Protein AF-A0A6B2GBY7-F1 (afdb_monomer)

Sequence (82 aa):
MENKKISRRKFLPILGGTAFLPFLGFGKSNQVANKGGNLKTLLRADGTSVQVDESVLKNAKIVKKGVSNKSLLEWLNPSSKK

Mean predicted aligned error: 16.67 Å

Nearest PDB structures (foldseek):
  1hbx-assembly1_A  TM=1.861E-01  e=6.077E+00  Homo sapiens

Structure (mmCIF, N/CA/C/O b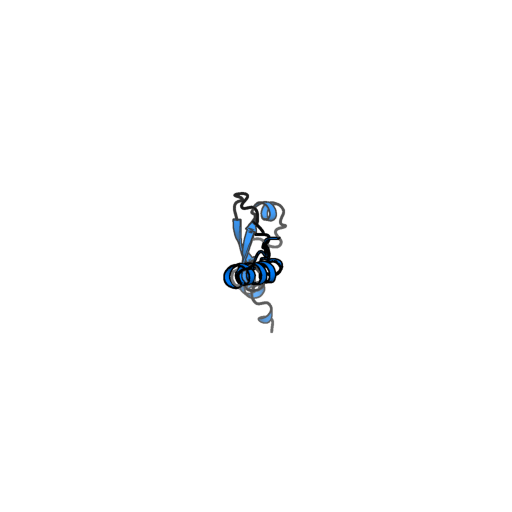ackbone):
data_AF-A0A6B2GBY7-F1
#
_entry.id   AF-A0A6B2GBY7-F1
#
loop_
_atom_site.group_PDB
_atom_site.id
_atom_site.type_symbol
_atom_site.label_atom_id
_atom_site.label_alt_id
_atom_site.label_comp_id
_atom_site.label_asym_id
_atom_site.label_entity_id
_atom_site.label_seq_id
_atom_site.pdbx_PDB_ins_code
_atom_site.Cartn_x
_atom_site.Cartn_y
_atom_site.Cartn_z
_atom_site.occupancy
_atom_site.B_iso_or_equiv
_atom_site.auth_seq_id
_atom_site.auth_comp_id
_atom_site.auth_asym_id
_atom_site.auth_atom_id
_atom_site.pdbx_PDB_model_num
ATOM 1 N N . MET A 1 1 ? 41.980 -26.208 -59.388 1.00 39.62 1 MET A N 1
ATOM 2 C CA . MET A 1 1 ? 40.932 -26.343 -58.352 1.00 39.62 1 MET A CA 1
ATOM 3 C C . MET A 1 1 ? 41.522 -25.876 -57.030 1.00 39.62 1 MET A C 1
ATOM 5 O O . MET A 1 1 ? 42.402 -26.539 -56.498 1.00 39.62 1 MET A O 1
ATOM 9 N N . GLU A 1 2 ? 41.152 -24.683 -56.570 1.00 48.47 2 GLU A N 1
ATOM 10 C CA . GLU A 1 2 ? 41.731 -24.071 -55.367 1.00 48.47 2 GLU A CA 1
ATOM 11 C C . GLU A 1 2 ? 41.029 -24.609 -54.108 1.00 48.47 2 GLU A C 1
ATOM 13 O O . GLU A 1 2 ? 39.832 -24.408 -53.909 1.00 48.47 2 GLU A O 1
ATOM 18 N N . ASN A 1 3 ? 41.771 -25.322 -53.257 1.00 62.62 3 ASN A N 1
ATOM 19 C CA . ASN A 1 3 ? 41.263 -25.853 -51.993 1.00 62.62 3 ASN A CA 1
ATOM 20 C C . ASN A 1 3 ? 41.230 -24.742 -50.935 1.00 62.62 3 ASN A C 1
ATOM 22 O O . ASN A 1 3 ? 42.233 -24.462 -50.273 1.00 62.62 3 ASN A O 1
ATOM 26 N N . LYS A 1 4 ? 40.065 -24.110 -50.760 1.00 64.69 4 LYS A N 1
ATOM 27 C CA . LYS A 1 4 ? 39.840 -23.079 -49.736 1.00 64.69 4 LYS A CA 1
ATOM 28 C C . LYS A 1 4 ? 39.929 -23.704 -48.335 1.00 64.69 4 LYS A C 1
ATOM 30 O O . LYS A 1 4 ? 38.955 -24.229 -47.803 1.00 64.69 4 LYS A O 1
ATOM 35 N N . LYS A 1 5 ? 41.117 -23.658 -47.720 1.00 69.38 5 LYS A N 1
ATOM 36 C CA . LYS A 1 5 ? 41.337 -24.096 -46.332 1.00 69.38 5 LYS A CA 1
ATOM 37 C C . LYS A 1 5 ? 40.545 -23.198 -45.379 1.00 69.38 5 LYS A C 1
ATOM 39 O O . LYS A 1 5 ? 40.924 -22.055 -45.121 1.00 69.38 5 LYS A O 1
ATOM 44 N N . ILE A 1 6 ? 39.447 -23.719 -44.836 1.00 69.12 6 ILE A N 1
ATOM 45 C CA . ILE A 1 6 ? 38.680 -23.050 -43.783 1.00 69.12 6 ILE A CA 1
ATOM 46 C C . ILE A 1 6 ? 39.557 -22.922 -42.532 1.00 69.12 6 ILE A C 1
ATOM 48 O O . ILE A 1 6 ? 40.034 -23.899 -41.956 1.00 69.12 6 ILE A O 1
ATOM 52 N N . SER A 1 7 ? 39.816 -21.676 -42.137 1.00 72.19 7 SER A N 1
ATOM 53 C CA . SER A 1 7 ? 40.650 -21.355 -40.981 1.00 72.19 7 SER A CA 1
ATOM 54 C C . SER A 1 7 ? 39.887 -21.629 -39.687 1.00 72.19 7 SER A C 1
ATOM 56 O O . SER A 1 7 ? 38.845 -21.025 -39.432 1.00 72.19 7 SER A O 1
ATOM 58 N N . ARG A 1 8 ? 40.453 -22.484 -38.827 1.00 68.62 8 ARG A N 1
ATOM 59 C CA . ARG A 1 8 ? 39.905 -22.848 -37.504 1.00 68.62 8 ARG A CA 1
ATOM 60 C C . ARG A 1 8 ? 39.590 -21.630 -36.623 1.00 68.62 8 ARG A C 1
ATOM 62 O O . ARG A 1 8 ? 38.624 -21.648 -35.870 1.00 68.62 8 ARG A O 1
ATOM 69 N N . ARG A 1 9 ? 40.345 -20.536 -36.783 1.00 72.12 9 ARG A N 1
ATOM 70 C CA . ARG A 1 9 ? 40.143 -19.263 -36.063 1.00 72.12 9 ARG A CA 1
ATOM 71 C C . ARG A 1 9 ? 38.925 -18.462 -36.531 1.00 72.12 9 ARG A C 1
ATOM 73 O O . ARG A 1 9 ? 38.465 -17.598 -35.800 1.00 72.12 9 ARG A O 1
ATOM 80 N N . LYS A 1 10 ? 38.408 -18.737 -37.732 1.00 66.81 10 LYS A N 1
ATOM 81 C CA . LYS A 1 10 ? 37.202 -18.094 -38.279 1.00 66.81 10 LYS A CA 1
ATOM 82 C C . LYS A 1 10 ? 35.932 -18.914 -38.031 1.00 66.81 10 LYS A C 1
ATOM 84 O O . LYS A 1 10 ? 34.846 -18.363 -38.114 1.00 66.81 10 LYS A O 1
ATOM 89 N N . PHE A 1 11 ? 36.062 -20.203 -37.713 1.00 68.44 11 PHE A N 1
ATOM 90 C CA . PHE A 1 11 ? 34.928 -21.116 -37.538 1.00 68.44 11 PHE A CA 1
ATOM 91 C C . PHE A 1 11 ? 34.392 -21.152 -36.095 1.00 68.44 11 PHE A C 1
ATOM 93 O O . PHE A 1 11 ? 33.181 -21.093 -35.894 1.00 68.44 11 PHE A O 1
ATOM 100 N N . LEU A 1 12 ? 35.274 -21.163 -35.084 1.00 67.00 12 LEU A N 1
ATOM 101 C CA . LEU A 1 12 ? 34.863 -21.149 -33.670 1.00 67.00 12 LEU A CA 1
ATOM 102 C C . LEU A 1 12 ? 34.025 -19.924 -33.244 1.00 67.00 12 LEU A C 1
ATOM 104 O O . LEU A 1 12 ? 33.060 -20.128 -32.510 1.00 67.00 12 LEU A O 1
ATOM 108 N N . PRO A 1 13 ? 34.324 -18.680 -33.677 1.00 70.75 13 PRO A N 1
ATOM 109 C CA . PRO A 1 13 ? 33.525 -17.516 -33.289 1.00 70.75 13 PRO A CA 1
ATOM 110 C C . PRO A 1 13 ? 32.098 -17.583 -33.839 1.00 70.75 13 PRO A C 1
ATOM 112 O O . PRO A 1 13 ? 31.164 -17.143 -33.178 1.00 70.75 13 PRO A O 1
ATOM 115 N N . ILE A 1 14 ? 31.928 -18.158 -35.034 1.00 74.94 14 ILE A N 1
ATOM 116 C CA . ILE A 1 14 ? 30.622 -18.296 -35.683 1.00 74.94 14 ILE A CA 1
ATOM 117 C C . ILE A 1 14 ? 29.787 -19.338 -34.934 1.00 74.94 14 ILE A C 1
ATOM 119 O O . ILE A 1 14 ? 28.667 -19.037 -34.540 1.00 74.94 14 ILE A O 1
ATOM 123 N N . LEU A 1 15 ? 30.354 -20.518 -34.658 1.00 66.19 15 LEU A N 1
ATOM 124 C CA . LEU A 1 15 ? 29.667 -21.568 -33.899 1.00 66.19 15 LEU A CA 1
ATOM 125 C C . LEU A 1 15 ? 29.326 -21.141 -32.466 1.00 66.19 15 LEU A C 1
ATOM 127 O O . LEU A 1 15 ? 28.204 -21.356 -32.010 1.00 66.19 15 LEU A O 1
ATOM 131 N N . GLY A 1 16 ? 30.281 -20.527 -31.762 1.00 66.69 16 GLY A N 1
ATOM 132 C CA . GLY A 1 16 ? 30.074 -20.050 -30.397 1.00 66.69 16 GLY A CA 1
ATOM 133 C C . GLY A 1 16 ? 29.057 -18.914 -30.337 1.00 66.69 16 GLY A C 1
ATOM 134 O O . GLY A 1 16 ? 28.165 -18.941 -29.499 1.00 66.69 16 GLY A O 1
ATOM 135 N N . GLY A 1 17 ? 29.132 -17.954 -31.264 1.00 68.38 17 GLY A N 1
ATOM 136 C CA . GLY A 1 17 ? 28.210 -16.820 -31.319 1.00 68.38 17 GLY A CA 1
ATOM 137 C C . GLY A 1 17 ? 26.761 -17.231 -31.586 1.00 68.38 17 GLY A C 1
ATOM 138 O O . GLY A 1 17 ? 25.852 -16.722 -30.933 1.00 68.38 17 GLY A O 1
ATOM 139 N N . THR A 1 18 ? 26.525 -18.189 -32.491 1.00 69.31 18 THR A N 1
ATOM 140 C CA . THR A 1 18 ? 25.159 -18.644 -32.803 1.00 69.31 18 THR A CA 1
ATOM 141 C C . THR A 1 18 ? 24.546 -19.535 -31.726 1.00 69.31 18 THR A C 1
ATOM 143 O O . THR A 1 18 ? 23.327 -19.545 -31.582 1.00 69.31 18 THR A O 1
ATOM 146 N N . ALA A 1 19 ? 25.359 -20.258 -30.947 1.00 75.50 19 ALA A N 1
ATOM 147 C CA . ALA A 1 19 ? 24.866 -21.124 -29.872 1.00 75.50 19 ALA A CA 1
ATOM 148 C C . ALA A 1 19 ? 24.193 -20.340 -28.730 1.00 75.50 19 ALA A C 1
ATOM 150 O O . ALA A 1 19 ? 23.325 -20.876 -28.044 1.00 75.50 19 ALA A O 1
ATOM 151 N N . PHE A 1 20 ? 24.551 -19.062 -28.555 1.00 73.56 20 PHE A N 1
ATOM 152 C CA . PHE A 1 20 ? 23.974 -18.196 -27.524 1.00 73.56 20 PHE A CA 1
ATOM 153 C C . PHE A 1 20 ? 22.800 -17.323 -28.005 1.00 73.56 20 PHE A C 1
ATOM 155 O O . PHE A 1 20 ? 22.133 -16.709 -27.176 1.00 73.56 20 PHE A O 1
ATOM 162 N N . LEU A 1 21 ? 22.475 -17.310 -29.307 1.00 72.12 21 LEU A N 1
ATOM 163 C CA . LEU A 1 21 ? 21.299 -16.607 -29.853 1.00 72.12 21 LEU A CA 1
ATOM 164 C C . LEU A 1 21 ? 19.956 -16.979 -29.194 1.00 72.12 21 LEU A C 1
ATOM 166 O O . LEU A 1 21 ? 19.193 -16.059 -28.909 1.00 72.12 21 LEU A O 1
ATOM 170 N N . PRO A 1 22 ? 19.637 -18.256 -28.892 1.00 74.19 22 PRO A N 1
ATOM 171 C CA . PRO A 1 22 ? 18.380 -18.583 -28.211 1.00 74.19 22 PRO A CA 1
ATOM 172 C C . PRO A 1 22 ? 18.342 -18.131 -26.740 1.00 74.19 22 PRO A C 1
ATOM 174 O O . PRO A 1 22 ? 17.264 -18.067 -26.155 1.00 74.19 22 PRO A O 1
ATOM 177 N N . PHE A 1 23 ? 19.492 -17.789 -26.147 1.00 72.25 23 PHE A N 1
ATOM 178 C CA . PHE A 1 23 ? 19.596 -17.252 -24.785 1.00 72.25 23 PHE A CA 1
ATOM 179 C C . PHE A 1 23 ? 19.637 -15.715 -24.750 1.00 72.25 23 PHE A C 1
ATOM 181 O O . PHE A 1 23 ? 19.465 -15.119 -23.687 1.00 72.25 23 PHE A O 1
ATOM 188 N N . LEU A 1 24 ? 19.801 -15.059 -25.905 1.00 75.62 24 LEU A N 1
ATOM 189 C CA . LEU A 1 24 ? 19.610 -13.619 -26.093 1.00 75.62 24 LEU A CA 1
ATOM 190 C C . LEU A 1 24 ? 18.105 -13.319 -26.166 1.00 75.62 24 LEU A C 1
ATOM 192 O O . LEU A 1 24 ? 17.556 -12.928 -27.195 1.00 75.62 24 LEU A O 1
ATOM 196 N N . GLY A 1 25 ? 17.415 -13.552 -25.051 1.00 71.12 25 GLY A N 1
ATOM 197 C CA . GLY A 1 25 ? 16.018 -13.186 -24.899 1.00 71.12 25 GLY A CA 1
ATOM 198 C C . GLY A 1 25 ? 15.872 -11.671 -24.982 1.00 71.12 25 GLY A C 1
ATOM 199 O O . GLY A 1 25 ? 16.347 -10.948 -24.106 1.00 71.12 25 GLY A O 1
ATOM 200 N N . PHE A 1 26 ? 15.178 -11.183 -26.011 1.00 70.56 26 PHE A N 1
ATOM 201 C CA . PHE A 1 26 ? 14.611 -9.839 -26.006 1.00 70.56 26 PHE A CA 1
ATOM 202 C C . PHE A 1 26 ? 13.571 -9.795 -24.889 1.00 70.56 26 PHE A C 1
ATOM 204 O O . PHE A 1 26 ? 12.401 -10.126 -25.087 1.00 70.56 26 PHE A O 1
ATOM 211 N N . GLY A 1 27 ? 14.014 -9.445 -23.682 1.00 64.44 27 GLY A N 1
ATOM 212 C CA . GLY A 1 27 ? 13.111 -9.146 -22.590 1.00 64.44 27 GLY A CA 1
ATOM 213 C C . GLY A 1 27 ? 12.169 -8.063 -23.084 1.00 64.44 27 GLY A C 1
ATOM 214 O O . GLY A 1 27 ? 12.609 -6.956 -23.397 1.00 64.44 27 GLY A O 1
ATOM 215 N N . LYS A 1 28 ? 10.873 -8.377 -23.187 1.00 60.34 28 LYS A N 1
ATOM 216 C CA . LYS A 1 28 ? 9.859 -7.332 -23.240 1.00 60.34 28 LYS A CA 1
ATOM 217 C C . LYS A 1 28 ? 10.077 -6.525 -21.973 1.00 60.34 28 LY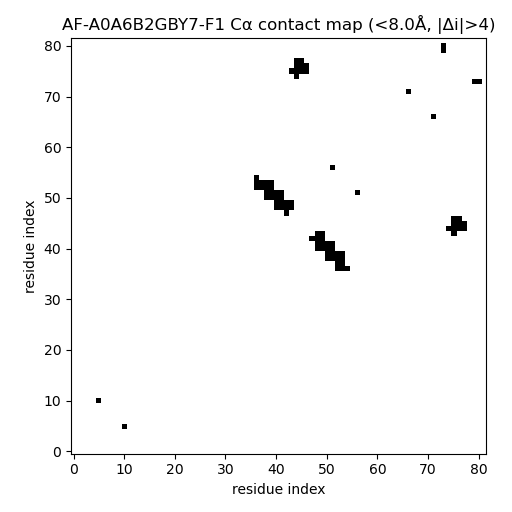S A C 1
ATOM 219 O O . LYS A 1 28 ? 9.703 -6.958 -20.885 1.00 60.34 28 LYS A O 1
ATOM 224 N N . SER A 1 29 ? 10.734 -5.375 -22.106 1.00 58.47 29 SER A N 1
ATOM 225 C CA . SER A 1 29 ? 10.568 -4.320 -21.133 1.00 58.47 29 SER A CA 1
ATOM 226 C C . SER A 1 29 ? 9.072 -4.073 -21.157 1.00 58.47 29 SER A C 1
ATOM 228 O O . SER A 1 29 ? 8.540 -3.517 -22.119 1.00 58.47 29 SER A O 1
ATOM 230 N N . ASN A 1 30 ? 8.373 -4.585 -20.146 1.00 54.22 30 ASN A N 1
ATOM 231 C CA . ASN A 1 30 ? 7.111 -4.008 -19.749 1.00 54.22 30 ASN A CA 1
ATOM 232 C C . ASN A 1 30 ? 7.492 -2.590 -19.339 1.00 54.22 30 ASN A C 1
ATOM 234 O O . ASN A 1 30 ? 7.729 -2.306 -18.167 1.00 54.22 30 ASN A O 1
ATOM 238 N N . GLN A 1 31 ? 7.624 -1.711 -20.332 1.00 52.84 31 GLN A N 1
ATOM 239 C CA . GLN A 1 31 ? 7.412 -0.303 -20.147 1.00 52.84 31 GLN A CA 1
ATOM 240 C C . GLN A 1 31 ? 5.966 -0.256 -19.679 1.00 52.84 31 GLN A C 1
ATOM 242 O O . GLN A 1 31 ? 5.035 -0.201 -20.479 1.00 52.84 31 GLN A O 1
ATOM 247 N N . VAL A 1 32 ? 5.780 -0.394 -18.361 1.00 57.22 32 VAL A N 1
ATOM 248 C CA . VAL A 1 32 ? 4.638 0.185 -17.680 1.00 57.22 32 VAL A CA 1
ATOM 249 C C . VAL A 1 32 ? 4.659 1.593 -18.213 1.00 57.22 32 VAL A C 1
ATOM 251 O O . VAL A 1 32 ? 5.620 2.328 -17.973 1.00 57.22 32 VAL A O 1
ATOM 254 N N . ALA A 1 33 ? 3.724 1.870 -19.117 1.00 50.56 33 ALA A N 1
ATOM 255 C CA . ALA A 1 33 ? 3.669 3.136 -19.789 1.00 50.56 33 ALA A CA 1
ATOM 256 C C . ALA A 1 33 ? 3.652 4.164 -18.666 1.00 50.56 33 ALA A C 1
ATOM 258 O O . ALA A 1 33 ? 2.657 4.280 -17.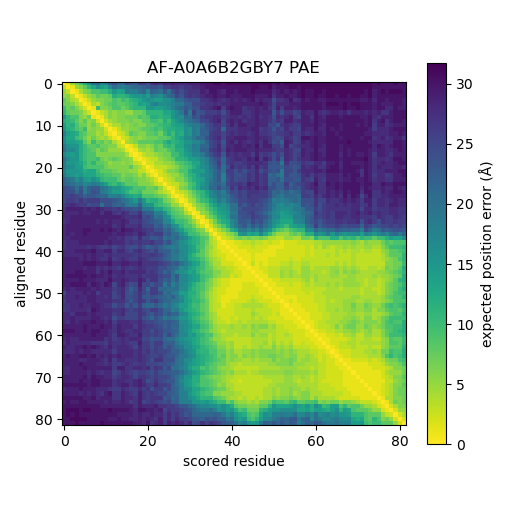953 1.00 50.56 33 ALA A O 1
ATOM 259 N N . ASN A 1 34 ? 4.757 4.891 -18.502 1.00 52.28 34 ASN A N 1
ATOM 260 C CA . ASN A 1 34 ? 4.781 6.157 -17.795 1.00 52.28 34 ASN A CA 1
ATOM 261 C C . ASN A 1 34 ? 3.982 7.132 -18.670 1.00 52.28 34 ASN A C 1
ATOM 263 O O . ASN A 1 34 ? 4.496 8.107 -19.205 1.00 52.28 34 ASN A O 1
ATOM 267 N N . LYS A 1 35 ? 2.689 6.846 -18.861 1.00 53.56 35 LYS A N 1
ATOM 268 C CA . LYS A 1 35 ? 1.700 7.896 -18.986 1.00 53.56 35 LYS A CA 1
ATOM 269 C C . LYS A 1 35 ? 1.892 8.640 -17.680 1.00 53.56 35 LYS A C 1
ATOM 271 O O . LYS A 1 35 ? 1.708 8.017 -16.642 1.00 53.56 35 LYS A O 1
ATOM 276 N N . GLY A 1 36 ? 2.380 9.878 -17.735 1.00 56.00 36 GLY A N 1
ATOM 277 C CA . GLY A 1 36 ? 2.615 10.746 -16.579 1.00 56.00 36 GLY A CA 1
ATOM 278 C C . GLY A 1 36 ? 1.320 11.038 -15.820 1.00 56.00 36 GLY A C 1
ATOM 279 O O . GLY A 1 36 ? 0.839 12.163 -15.793 1.00 56.00 36 GLY A O 1
ATOM 280 N N . GLY A 1 37 ? 0.701 9.990 -15.295 1.00 66.62 37 GLY A N 1
ATOM 281 C CA . GLY A 1 37 ? -0.441 10.004 -14.425 1.00 66.62 37 GLY A CA 1
ATOM 282 C C . GLY A 1 37 ? 0.075 10.195 -13.017 1.00 66.62 37 GLY A C 1
ATOM 283 O O . GLY A 1 37 ? 1.093 9.629 -12.620 1.00 66.62 37 GLY A O 1
ATOM 284 N N . ASN A 1 38 ? -0.628 11.029 -12.269 1.00 85.06 38 ASN A N 1
ATOM 285 C CA . ASN A 1 38 ? -0.342 11.220 -10.864 1.00 85.06 38 ASN A CA 1
ATOM 286 C C . ASN A 1 38 ? -0.522 9.877 -10.142 1.00 85.06 38 ASN A C 1
ATOM 288 O O . ASN A 1 38 ? -1.636 9.351 -10.044 1.00 85.06 38 ASN A O 1
ATOM 292 N N . LEU A 1 39 ? 0.588 9.320 -9.668 1.00 90.38 39 LEU A N 1
ATOM 293 C CA . LEU A 1 39 ? 0.609 8.147 -8.808 1.00 90.38 39 LEU A CA 1
ATOM 294 C C . LEU A 1 39 ? 0.474 8.598 -7.355 1.00 90.38 39 LEU A C 1
ATOM 296 O O . LEU A 1 39 ? 1.114 9.559 -6.926 1.00 90.38 39 LEU A O 1
ATOM 300 N N . LYS A 1 40 ? -0.329 7.872 -6.579 1.00 92.81 40 LYS A N 1
ATOM 301 C CA . LYS A 1 40 ? -0.409 8.034 -5.126 1.00 92.81 40 LYS A CA 1
ATOM 302 C C . LYS A 1 40 ? 0.073 6.779 -4.424 1.00 92.81 40 LYS A C 1
ATOM 304 O O . LYS A 1 40 ? -0.345 5.671 -4.755 1.00 92.81 40 LYS A O 1
ATOM 309 N N . THR A 1 41 ? 0.913 6.970 -3.413 1.00 93.94 41 THR A N 1
ATOM 310 C CA . THR A 1 41 ? 1.304 5.903 -2.491 1.00 93.94 41 THR A CA 1
ATOM 311 C C . THR A 1 41 ? 0.200 5.699 -1.460 1.00 93.94 41 THR A C 1
ATOM 313 O O . THR A 1 41 ? -0.225 6.646 -0.800 1.00 93.94 41 THR A O 1
ATOM 316 N N . LEU A 1 42 ? -0.256 4.460 -1.321 1.00 92.19 42 LEU A N 1
ATOM 317 C CA . LEU A 1 42 ? -1.285 4.026 -0.385 1.00 92.19 42 LEU A CA 1
ATOM 318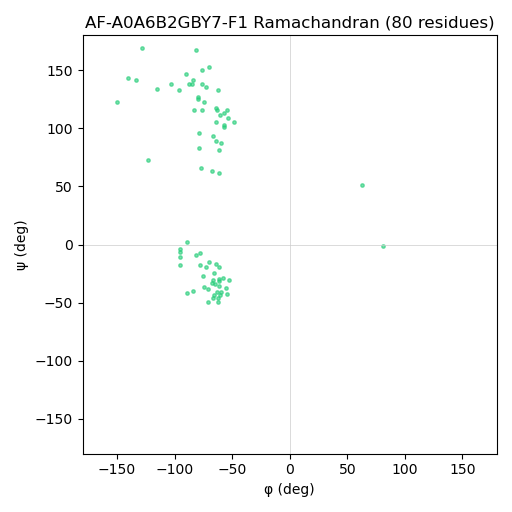 C C . LEU A 1 42 ? -0.785 2.831 0.429 1.00 92.19 42 LEU A C 1
ATOM 320 O O . LEU A 1 42 ? 0.243 2.234 0.110 1.00 92.19 42 LEU A O 1
ATOM 324 N N . LEU A 1 43 ? -1.537 2.476 1.469 1.00 90.44 43 LEU A N 1
ATOM 325 C CA . LEU A 1 43 ? -1.293 1.289 2.284 1.00 90.44 43 LEU A CA 1
ATOM 326 C C . LEU A 1 43 ? -2.282 0.181 1.923 1.00 90.44 43 LEU A C 1
ATOM 328 O O . LEU A 1 43 ? -3.478 0.431 1.751 1.00 90.44 43 LEU A O 1
ATOM 332 N N . ARG A 1 44 ? -1.781 -1.049 1.834 1.00 88.62 44 ARG A N 1
ATOM 333 C CA . ARG A 1 44 ? -2.590 -2.269 1.781 1.00 88.62 44 ARG A CA 1
ATOM 334 C C . ARG A 1 44 ? -3.022 -2.699 3.183 1.00 88.62 44 ARG A C 1
ATOM 336 O O . ARG A 1 44 ? -2.500 -2.219 4.184 1.00 88.62 44 ARG A O 1
ATOM 343 N N . ALA A 1 45 ? -3.970 -3.634 3.250 1.00 83.06 45 ALA A N 1
ATOM 344 C CA . ALA A 1 45 ? -4.455 -4.203 4.511 1.00 83.06 45 ALA A CA 1
ATOM 345 C C . ALA A 1 45 ? -3.384 -4.990 5.293 1.00 83.06 45 ALA A C 1
ATOM 347 O O . ALA A 1 45 ? -3.568 -5.249 6.471 1.00 83.06 45 ALA A O 1
ATOM 348 N N . ASP A 1 46 ? -2.280 -5.365 4.648 1.00 80.44 46 ASP A N 1
ATOM 349 C CA . ASP A 1 46 ? -1.114 -6.008 5.266 1.00 80.44 46 ASP A CA 1
ATOM 350 C C . ASP A 1 46 ? -0.067 -4.994 5.777 1.00 80.44 46 ASP A C 1
ATOM 352 O O . ASP A 1 46 ? 0.999 -5.385 6.245 1.00 80.44 46 ASP A O 1
ATOM 356 N N . GLY A 1 47 ? -0.341 -3.689 5.660 1.00 82.94 47 GLY A N 1
ATOM 357 C CA . GLY A 1 47 ? 0.580 -2.620 6.048 1.00 82.94 47 GLY A CA 1
ATOM 358 C C . GLY A 1 47 ? 1.663 -2.298 5.016 1.00 82.94 47 GLY A C 1
ATOM 359 O O . GLY A 1 47 ? 2.443 -1.372 5.237 1.00 82.94 47 GLY A O 1
ATOM 360 N N . THR A 1 48 ? 1.717 -2.999 3.880 1.00 89.38 48 THR A N 1
ATOM 361 C CA . THR A 1 48 ? 2.686 -2.702 2.816 1.00 89.38 48 THR A CA 1
ATOM 362 C C . THR A 1 48 ? 2.283 -1.467 2.010 1.00 89.38 48 THR A C 1
ATOM 364 O O . THR A 1 48 ? 1.098 -1.150 1.860 1.00 89.38 48 THR A O 1
ATOM 367 N N . SER A 1 49 ? 3.275 -0.750 1.477 1.00 92.25 49 SER A N 1
ATOM 368 C CA . SER A 1 49 ? 3.044 0.387 0.588 1.00 92.25 49 SER A CA 1
ATOM 369 C C . SER A 1 49 ? 2.841 -0.071 -0.859 1.00 92.25 49 SER A C 1
ATOM 371 O O . SER A 1 49 ? 3.492 -0.995 -1.346 1.00 92.25 49 SER A O 1
ATOM 373 N N . VAL A 1 50 ? 1.928 0.588 -1.568 1.00 93.38 50 VAL A N 1
ATOM 374 C CA . VAL A 1 50 ? 1.655 0.350 -2.990 1.00 93.38 50 VAL A CA 1
ATOM 375 C C . VAL A 1 50 ? 1.411 1.679 -3.697 1.00 93.38 50 VAL A C 1
ATOM 377 O O . VAL A 1 50 ? 0.819 2.588 -3.120 1.00 93.38 50 VAL A O 1
ATOM 380 N N . GLN A 1 51 ? 1.861 1.810 -4.943 1.00 93.94 51 GLN A N 1
ATOM 381 C CA . GLN A 1 51 ? 1.559 2.969 -5.784 1.00 93.94 51 GLN A CA 1
ATOM 382 C C . GLN A 1 51 ? 0.374 2.653 -6.692 1.00 93.94 51 GLN A C 1
ATOM 384 O O . GLN A 1 51 ? 0.320 1.583 -7.299 1.00 93.94 51 GLN A O 1
ATOM 389 N N . VAL A 1 52 ? -0.585 3.573 -6.760 1.00 91.25 52 VAL A N 1
ATOM 390 C CA . VAL A 1 52 ? -1.816 3.418 -7.542 1.00 91.25 52 VAL A CA 1
ATOM 391 C C . VAL A 1 52 ? -2.079 4.691 -8.337 1.00 91.25 52 VAL A C 1
ATOM 393 O O . VAL A 1 52 ? -1.886 5.796 -7.826 1.00 91.25 52 VAL A O 1
ATOM 396 N N . ASP A 1 53 ? -2.558 4.536 -9.569 1.00 91.69 53 ASP A N 1
ATOM 397 C CA . ASP A 1 53 ? -2.993 5.652 -10.407 1.00 91.69 53 ASP A CA 1
ATOM 398 C C . ASP A 1 53 ? -4.176 6.398 -9.775 1.00 91.69 53 ASP A C 1
ATOM 400 O O . ASP A 1 53 ? -5.190 5.802 -9.394 1.00 91.69 53 ASP A O 1
ATOM 404 N N . GLU A 1 54 ? -4.109 7.731 -9.738 1.00 90.12 54 GLU A N 1
ATOM 405 C CA . GLU A 1 54 ? -5.212 8.564 -9.245 1.00 90.12 54 GLU A CA 1
ATOM 406 C C . GLU A 1 54 ? -6.529 8.348 -10.005 1.00 90.12 54 GLU A C 1
ATOM 408 O O . GLU A 1 54 ? -7.606 8.517 -9.430 1.00 90.12 54 GLU A O 1
ATOM 413 N N . SER A 1 55 ? -6.470 7.972 -11.286 1.00 90.19 55 SER A N 1
ATOM 414 C CA . SER A 1 55 ? -7.657 7.697 -12.108 1.00 90.19 55 SER A CA 1
ATOM 415 C C . SER A 1 55 ? -8.493 6.542 -11.549 1.00 90.19 55 SER A C 1
ATOM 417 O O . SER A 1 55 ? -9.721 6.606 -11.582 1.00 90.19 55 SER A O 1
ATOM 419 N N . VAL A 1 56 ? -7.843 5.527 -10.974 1.00 89.88 56 VAL A N 1
ATOM 420 C CA . VAL A 1 56 ? -8.502 4.384 -10.329 1.00 89.88 56 VAL A CA 1
ATOM 421 C C . VAL A 1 56 ? -9.165 4.821 -9.024 1.00 89.88 56 VAL A C 1
ATOM 423 O O . VAL A 1 56 ? -10.290 4.416 -8.732 1.00 89.88 56 VAL A O 1
ATOM 426 N N . LEU A 1 57 ? -8.516 5.712 -8.268 1.00 89.06 57 LEU A N 1
ATOM 427 C CA . LEU A 1 57 ? -9.033 6.209 -6.989 1.00 89.06 57 LEU A CA 1
ATOM 428 C C . LEU A 1 57 ? -10.296 7.059 -7.143 1.00 89.06 57 LEU A C 1
ATOM 430 O O . LEU A 1 57 ? -11.152 7.021 -6.263 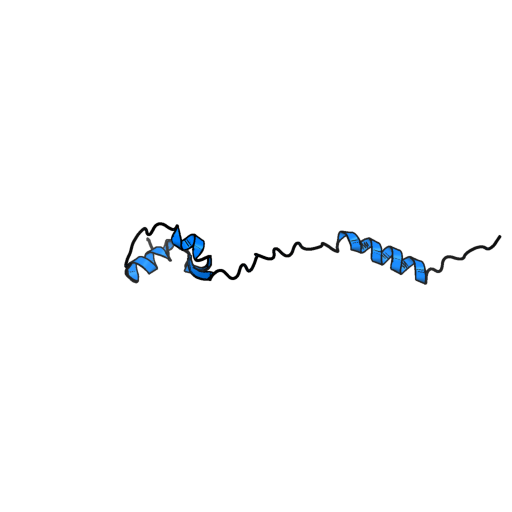1.00 89.06 57 LEU A O 1
ATOM 434 N N . LYS A 1 58 ? -10.455 7.777 -8.262 1.00 88.75 58 LYS A N 1
ATOM 435 C CA . LYS A 1 58 ? -11.682 8.544 -8.556 1.00 88.75 58 LYS A CA 1
ATOM 436 C C . LYS A 1 58 ? -12.925 7.658 -8.661 1.00 88.75 58 LY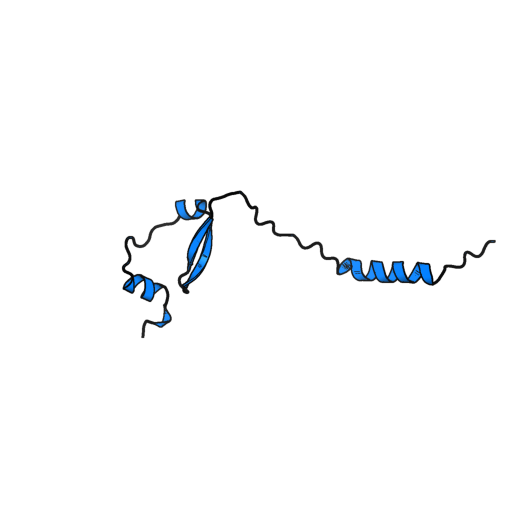S A C 1
ATOM 438 O O . LYS A 1 58 ? -14.016 8.108 -8.330 1.00 88.75 58 LYS A O 1
ATOM 443 N N . ASN A 1 59 ? -12.750 6.407 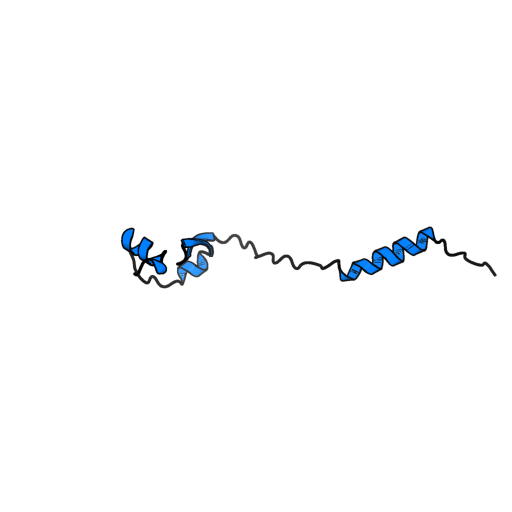-9.081 1.00 90.69 59 ASN A N 1
ATOM 444 C CA . ASN A 1 59 ? -13.830 5.430 -9.226 1.00 90.69 59 ASN A CA 1
ATOM 445 C C . ASN A 1 59 ? -13.986 4.527 -7.990 1.00 90.69 59 ASN A C 1
ATOM 447 O O . ASN A 1 59 ? -14.883 3.685 -7.946 1.00 90.69 59 ASN A O 1
ATOM 451 N N . ALA A 1 60 ? -13.113 4.665 -6.989 1.00 90.31 60 ALA A N 1
ATOM 452 C CA . ALA A 1 60 ? -13.132 3.821 -5.806 1.00 90.31 60 ALA A CA 1
ATOM 453 C C . ALA A 1 60 ? -14.264 4.220 -4.845 1.00 90.31 60 ALA A C 1
ATOM 455 O O . ALA A 1 60 ? -14.494 5.396 -4.555 1.00 90.31 60 ALA A O 1
ATOM 456 N N . LYS A 1 61 ? -14.953 3.220 -4.286 1.00 93.88 61 LYS A N 1
ATOM 457 C CA . LYS A 1 61 ? -15.985 3.436 -3.268 1.00 93.88 61 LYS A CA 1
ATOM 458 C C . LYS A 1 61 ? -15.345 3.661 -1.902 1.00 93.88 61 LYS A C 1
ATOM 460 O O . LYS A 1 61 ? -14.621 2.809 -1.393 1.00 93.88 61 LYS A O 1
ATOM 465 N N . ILE A 1 62 ? -15.691 4.772 -1.260 1.00 92.00 62 ILE A N 1
ATOM 466 C CA . ILE A 1 62 ? -15.298 5.019 0.128 1.00 92.00 62 ILE A CA 1
ATOM 467 C C . ILE A 1 62 ? -16.180 4.175 1.054 1.00 92.00 62 ILE A C 1
ATOM 469 O O . ILE A 1 62 ? -17.390 4.382 1.116 1.00 92.00 62 ILE A O 1
ATOM 473 N N . VAL A 1 63 ? -15.572 3.232 1.778 1.00 89.88 63 VAL A N 1
ATOM 474 C CA . VAL A 1 63 ? -16.285 2.335 2.710 1.00 89.88 63 VAL A CA 1
ATOM 475 C C . VAL A 1 63 ? -16.487 2.983 4.083 1.00 89.88 63 VAL A C 1
ATOM 477 O O . VAL A 1 63 ? -17.555 2.852 4.672 1.00 89.88 63 VAL A O 1
ATOM 480 N N . LYS A 1 64 ? -15.486 3.711 4.595 1.00 89.00 64 LYS A N 1
ATOM 481 C CA . LYS A 1 64 ? -15.551 4.397 5.894 1.00 89.00 64 LYS A CA 1
ATOM 482 C C . LYS A 1 64 ? -14.687 5.656 5.868 1.00 89.00 64 LYS A C 1
ATOM 484 O O . LYS A 1 64 ? -13.497 5.581 5.580 1.00 89.00 64 LYS A O 1
ATOM 489 N N . LYS A 1 65 ? -15.287 6.816 6.147 1.00 91.56 65 LYS A N 1
ATOM 490 C CA . LYS A 1 65 ? -14.572 8.098 6.274 1.00 91.56 65 LYS A CA 1
ATOM 491 C C . LYS A 1 65 ? -14.135 8.310 7.725 1.00 91.56 65 LYS A C 1
ATOM 493 O O . LYS A 1 65 ? -14.851 7.898 8.631 1.00 91.56 65 LYS A O 1
ATOM 498 N N . GLY A 1 66 ? -12.988 8.965 7.931 1.00 89.56 66 GLY A N 1
ATOM 499 C CA . GLY A 1 66 ? -12.543 9.414 9.259 1.00 89.56 66 GLY A CA 1
ATOM 500 C C . GLY A 1 66 ? -12.287 8.281 10.257 1.00 89.56 66 GLY A C 1
ATOM 501 O O . GLY A 1 66 ? -12.832 8.284 11.355 1.00 89.56 66 GLY A O 1
ATOM 502 N N . VAL A 1 67 ? -11.500 7.278 9.866 1.00 90.38 67 VAL A N 1
ATOM 503 C CA . VAL A 1 67 ? -11.160 6.142 10.738 1.00 90.38 67 VAL A CA 1
ATOM 504 C C . VAL A 1 67 ? -10.168 6.591 11.821 1.00 90.38 67 VAL A C 1
ATOM 506 O O . VAL A 1 67 ? -9.207 7.292 11.516 1.00 90.38 67 VAL A O 1
ATOM 509 N N . SER A 1 68 ? -10.383 6.189 13.079 1.00 94.25 68 SER A N 1
ATOM 510 C CA . SER A 1 68 ? -9.440 6.468 14.172 1.00 94.25 68 SER A CA 1
ATOM 511 C C . SER A 1 68 ? -8.153 5.650 14.025 1.00 94.25 68 SER A C 1
ATOM 513 O O . SER A 1 68 ? -8.185 4.539 13.499 1.00 94.25 68 SER A O 1
ATOM 515 N N . ASN A 1 69 ? -7.029 6.144 14.558 1.00 91.25 69 ASN A N 1
ATOM 516 C CA . ASN A 1 69 ? -5.738 5.442 14.478 1.00 91.25 69 ASN A CA 1
ATOM 517 C C . ASN A 1 69 ? -5.802 4.016 15.044 1.00 91.25 69 ASN A C 1
ATOM 519 O O . ASN A 1 69 ? -5.217 3.103 14.472 1.00 91.25 69 ASN A O 1
ATOM 523 N N . LYS A 1 70 ? -6.567 3.810 16.124 1.00 91.69 70 LYS A N 1
ATOM 524 C CA . LYS A 1 70 ? -6.797 2.479 16.699 1.00 91.69 70 LYS A CA 1
ATOM 525 C C . LYS A 1 70 ? -7.509 1.552 15.709 1.00 91.69 70 LYS A C 1
ATOM 527 O O . LYS A 1 70 ? -7.038 0.451 15.455 1.00 91.69 70 LYS A O 1
ATOM 532 N N . SER A 1 71 ? -8.602 2.021 15.103 1.00 88.56 71 SER A N 1
ATOM 533 C CA . SER A 1 71 ? -9.357 1.230 14.125 1.00 88.56 71 SER A CA 1
ATOM 534 C C . SER A 1 71 ? -8.564 0.986 12.839 1.00 88.56 71 SER A C 1
ATOM 536 O O . SER A 1 71 ? -8.743 -0.061 12.227 1.00 88.56 71 SER A O 1
ATOM 538 N N . LEU A 1 72 ? -7.710 1.927 12.420 1.00 88.69 72 LEU A N 1
ATOM 539 C CA . LEU A 1 72 ? -6.814 1.741 11.280 1.00 88.69 72 LEU A CA 1
ATOM 540 C C . LEU A 1 72 ? -5.760 0.672 11.585 1.00 88.69 72 LEU A C 1
ATOM 542 O O . LEU A 1 72 ? -5.556 -0.221 10.771 1.00 88.69 72 LEU A O 1
ATOM 546 N N . LEU A 1 73 ? -5.133 0.725 12.762 1.00 88.38 73 LEU A N 1
ATOM 547 C CA . LEU A 1 73 ? -4.136 -0.259 13.185 1.00 88.38 73 LEU A CA 1
ATOM 548 C C . LEU A 1 73 ? -4.720 -1.679 13.254 1.00 88.38 73 LEU A C 1
ATOM 550 O O . LEU A 1 73 ? -4.099 -2.613 12.758 1.00 88.38 73 LEU A O 1
ATOM 554 N N . GLU A 1 74 ? -5.928 -1.835 13.800 1.00 87.12 74 GLU A N 1
ATOM 555 C CA . GLU A 1 74 ? -6.655 -3.116 13.815 1.00 87.12 74 GLU A CA 1
ATOM 556 C C . GLU A 1 74 ? -6.966 -3.634 12.398 1.00 87.12 74 GLU A C 1
ATOM 558 O O . GLU A 1 74 ? -7.018 -4.841 12.171 1.00 87.12 74 GLU A O 1
ATOM 563 N N . TRP A 1 75 ? -7.171 -2.735 11.431 1.00 84.06 75 TRP A N 1
ATOM 564 C CA . TRP A 1 75 ? -7.374 -3.093 10.023 1.00 84.06 75 TRP A CA 1
ATOM 565 C C . TRP A 1 75 ? -6.090 -3.522 9.317 1.00 84.06 75 TRP A C 1
ATOM 567 O O . TRP A 1 75 ? -6.142 -4.420 8.482 1.00 84.06 75 TRP A O 1
ATOM 577 N N . LEU A 1 76 ? -4.963 -2.889 9.647 1.00 85.00 76 LEU A N 1
ATOM 578 C CA . LEU A 1 76 ? -3.649 -3.211 9.084 1.00 85.00 76 LEU A CA 1
ATOM 579 C C . LEU A 1 76 ? -3.026 -4.469 9.708 1.00 85.00 76 LEU A C 1
ATOM 581 O O . LEU A 1 76 ? -2.095 -5.041 9.149 1.00 85.00 76 LEU A O 1
ATOM 585 N N . ASN A 1 77 ? -3.516 -4.892 10.875 1.00 81.56 77 ASN A N 1
ATOM 586 C CA . ASN A 1 77 ? -3.020 -6.058 11.592 1.00 81.56 77 ASN A CA 1
ATOM 587 C C . ASN A 1 77 ? -4.148 -7.076 11.842 1.00 81.56 77 ASN A C 1
ATOM 589 O O . ASN A 1 77 ? -4.603 -7.233 12.976 1.00 81.56 77 ASN A O 1
ATOM 593 N N . PRO A 1 78 ? -4.616 -7.799 10.806 1.00 65.25 78 PRO A N 1
ATOM 594 C CA . PRO A 1 78 ? -5.752 -8.713 10.932 1.00 65.25 78 PRO A CA 1
ATOM 595 C C . PRO A 1 78 ? -5.520 -9.859 11.936 1.00 65.25 78 PRO A C 1
ATOM 597 O O . PRO A 1 78 ? -6.489 -10.441 12.419 1.00 65.25 78 PRO A O 1
ATOM 600 N N . SER A 1 79 ? -4.264 -10.163 12.291 1.00 61.69 79 SER A N 1
ATOM 601 C CA . SER A 1 79 ? -3.903 -11.167 13.302 1.00 61.69 79 SER A CA 1
ATOM 602 C C . SER A 1 79 ? -3.991 -10.657 14.748 1.00 61.69 79 SER A C 1
ATOM 604 O O . SER A 1 79 ? -3.898 -11.460 15.676 1.00 61.69 79 SER A O 1
ATOM 606 N N . SER A 1 80 ? -4.202 -9.351 14.967 1.00 58.88 80 SER A N 1
ATOM 607 C CA . SER A 1 80 ? -4.335 -8.771 16.311 1.00 58.88 80 SER A CA 1
ATOM 608 C C . SER A 1 80 ? -5.704 -9.015 16.947 1.00 58.88 80 SER A C 1
ATOM 610 O O . SER A 1 80 ? -5.897 -8.679 18.113 1.00 58.88 80 SER A O 1
ATOM 612 N N . LYS A 1 81 ? -6.664 -9.575 16.200 1.00 58.69 81 LYS A N 1
ATOM 613 C CA . LYS A 1 81 ? -7.915 -10.095 16.757 1.00 58.69 81 LYS A CA 1
ATOM 614 C C . LYS A 1 81 ? -7.650 -11.468 17.380 1.00 58.69 81 LYS A C 1
ATOM 616 O O . LYS A 1 81 ? -7.862 -12.490 16.733 1.00 58.69 81 LYS A O 1
ATOM 621 N N . LYS A 1 82 ? -7.155 -11.478 18.615 1.00 5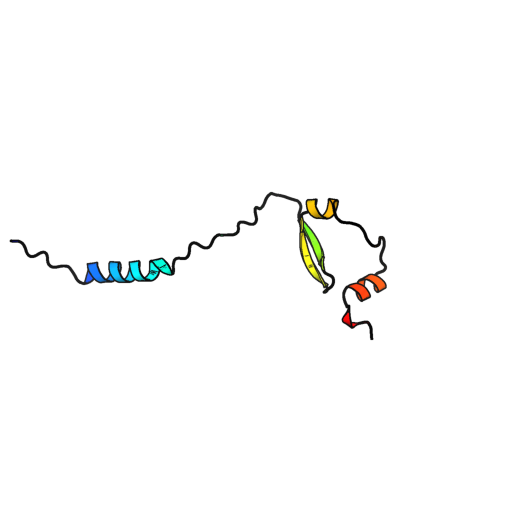4.84 82 LYS A 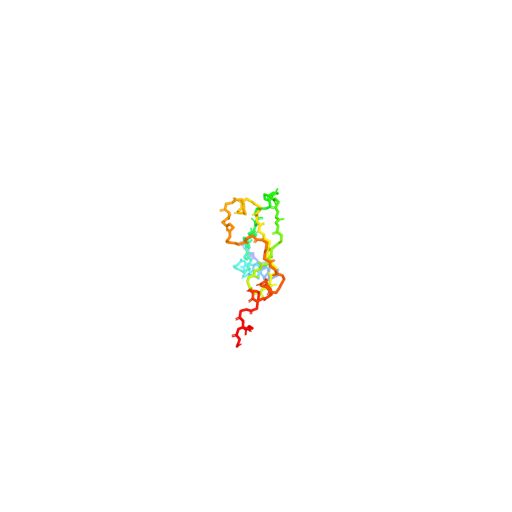N 1
ATOM 622 C CA . LYS A 1 82 ? -7.247 -12.625 19.525 1.00 54.84 82 LYS A CA 1
ATOM 623 C C . LYS A 1 82 ? -8.228 -12.304 20.637 1.00 54.84 82 LYS A C 1
ATOM 625 O O . LYS A 1 82 ? -8.209 -11.139 21.092 1.00 54.84 82 LYS A O 1
#

pLDDT: mean 76.51, std 14.17, range [39.62, 94.25]

Solvent-accessible surface area (backbone atoms only — not comparable to full-atom values): 5526 Å² total; per-residue (Å²): 136,87,82,82,77,80,52,68,85,67,49,53,61,53,56,57,54,58,70,48,51,86,72,62,66,81,71,78,74,78,67,70,71,79,65,92,61,61,66,42,82,46,73,45,62,78,61,47,80,44,77,42,55,49,76,60,56,74,73,54,82,86,88,76,82,90,73,50,71,69,62,48,51,53,52,34,35,72,79,72,77,119

Secondary structure (DSSP, 8-state):
-------HHHHHHHHHHHHTGGG---------------EEEEE-TTS-EEEEEHHHHHTPPPS-SS--HHHHHHHH-GGG--

Foldseek 3Di:
DDDPPDDPVVPVCVVVVVVCVVVPDPPPPPCPPPPVADWDWDADQLRDIDIDGVVVVVVDDDPDPDDDPVRSVCSNCVVVPD

Radius of gyration: 29.01 Å; Cα contacts (8 Å, |Δi|>4): 41; chains: 1; bounding box: 58×38×78 Å